Protein AF-A0AAP4Y2R5-F1 (afdb_monomer)

Solvent-accessible surface area (backbone atoms only — not comparable to full-atom values): 4709 Å² total; per-resi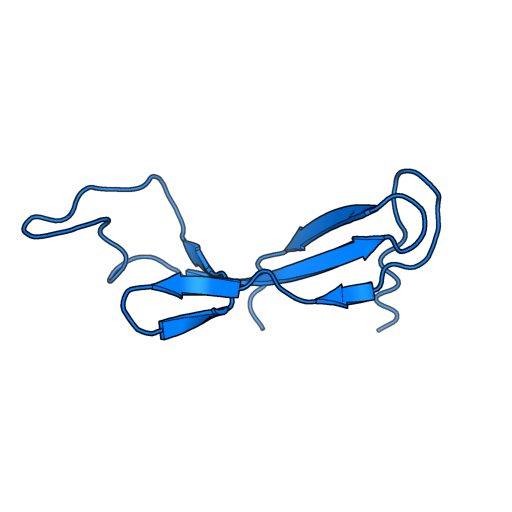due (Å²): 131,90,79,77,51,55,31,95,87,78,69,40,70,37,46,81,47,62,58,78,37,80,54,96,95,41,80,41,77,33,62,46,60,61,79,77,91,39,77,37,97,86,67,66,63,59,58,89,91,43,62,69,29,56,39,43,28,32,35,23,82,87,81,63,53,73,52,76,45,64,57,86,131

Sequence (73 aa):
MIDSHECPRCRKEMDPGYRPDYGYGQVRREEWASGKPQRSFWFGVKTRDLERLPVVTYRCPGCGYLESYARPE

Nearest PDB structures (foldseek):
  6rm3-assembly1_SX0  TM=3.966E-01  e=9.992E+00  Vairimorpha necatrix
  8s9i-assembly1_A  TM=2.558E-01  e=7.928E+00  Tequatrovirus

Structure (mmCIF, N/CA/C/O backbone):
data_AF-A0AAP4Y2R5-F1
#
_entry.id   AF-A0AAP4Y2R5-F1
#
loop_
_atom_site.group_PDB
_atom_site.id
_atom_site.type_symbol
_atom_site.label_atom_id
_atom_site.label_alt_id
_atom_site.label_comp_id
_atom_site.label_asym_id
_atom_site.label_entity_id
_atom_site.label_seq_id
_atom_site.pdbx_PDB_ins_code
_atom_site.Cartn_x
_atom_site.Cartn_y
_atom_site.Cartn_z
_atom_site.occupancy
_atom_site.B_iso_or_equiv
_atom_site.auth_seq_id
_atom_site.auth_comp_id
_atom_site.auth_asym_id
_atom_site.auth_atom_id
_atom_site.pdbx_PDB_model_num
ATOM 1 N N . MET A 1 1 ? 6.091 -10.903 16.072 1.00 41.75 1 MET A N 1
ATOM 2 C CA . MET A 1 1 ? 6.120 -9.426 16.100 1.00 41.75 1 MET A CA 1
ATOM 3 C C . MET A 1 1 ? 4.676 -8.975 16.030 1.00 41.75 1 MET A C 1
ATOM 5 O O . MET A 1 1 ? 3.974 -9.427 15.138 1.00 41.75 1 MET A O 1
ATOM 9 N N . ILE A 1 2 ? 4.199 -8.257 17.046 1.00 42.41 2 ILE A N 1
ATOM 10 C CA . ILE A 1 2 ? 2.794 -7.843 17.152 1.00 42.41 2 ILE A CA 1
ATOM 11 C C . ILE A 1 2 ? 2.641 -6.600 16.279 1.00 42.41 2 ILE A C 1
ATOM 13 O O . ILE A 1 2 ? 2.985 -5.500 16.694 1.00 42.41 2 ILE A O 1
ATOM 17 N N . ASP A 1 3 ? 2.210 -6.808 15.040 1.00 55.56 3 ASP A N 1
ATOM 18 C CA . ASP A 1 3 ? 2.023 -5.769 14.026 1.00 55.56 3 ASP A CA 1
ATOM 19 C C . ASP A 1 3 ? 0.589 -5.213 14.129 1.00 55.56 3 ASP A C 1
ATOM 21 O O . ASP A 1 3 ? -0.158 -5.184 13.151 1.00 55.56 3 ASP A O 1
ATOM 25 N N . SER A 1 4 ? 0.150 -4.850 15.345 1.00 61.53 4 SER A N 1
ATOM 26 C CA . SER A 1 4 ? -1.203 -4.322 15.557 1.00 61.53 4 SER A CA 1
ATOM 27 C C . SER A 1 4 ? -1.286 -2.917 14.955 1.00 61.53 4 SER A C 1
ATOM 29 O O . SER A 1 4 ? -0.983 -1.920 15.615 1.00 61.53 4 SER A O 1
ATOM 31 N N . HIS A 1 5 ? -1.660 -2.842 13.677 1.00 82.50 5 HIS A N 1
ATOM 32 C CA . HIS A 1 5 ? -1.931 -1.589 12.987 1.00 82.50 5 HIS A CA 1
ATOM 33 C C . HIS A 1 5 ? -3.244 -1.041 13.539 1.00 82.50 5 HIS A C 1
ATOM 35 O O . HIS A 1 5 ? -4.335 -1.498 13.203 1.00 82.50 5 HIS A O 1
ATOM 41 N N . GLU A 1 6 ? -3.129 -0.109 14.475 1.00 93.25 6 GLU A N 1
ATOM 42 C CA . GLU A 1 6 ? -4.268 0.519 15.119 1.00 93.25 6 GLU A CA 1
ATOM 43 C C . GLU A 1 6 ? -4.667 1.776 14.341 1.00 93.25 6 GLU A C 1
ATOM 45 O O . GLU A 1 6 ? -3.840 2.635 14.036 1.00 93.25 6 GLU A O 1
ATOM 50 N N . CYS A 1 7 ? -5.951 1.911 14.016 1.00 94.75 7 CYS A N 1
ATOM 51 C CA . CYS A 1 7 ? -6.435 3.031 13.228 1.00 94.75 7 CYS A CA 1
ATOM 52 C C . CYS A 1 7 ? -6.197 4.362 13.962 1.00 94.75 7 CYS A C 1
ATOM 54 O O . CYS A 1 7 ? -6.800 4.582 15.017 1.00 94.75 7 CYS A O 1
ATOM 56 N N . PRO A 1 8 ? -5.478 5.335 13.370 1.00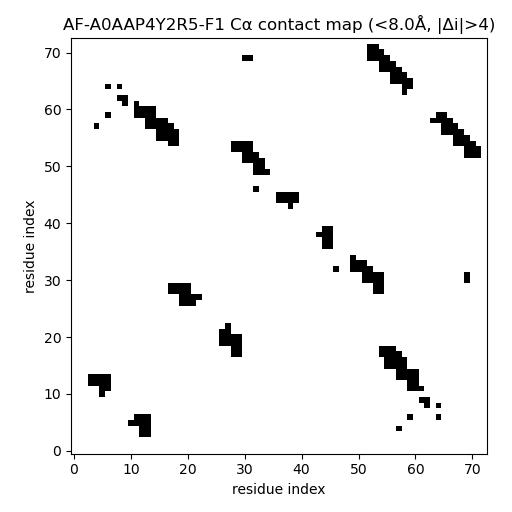 93.56 8 PRO A N 1
ATOM 57 C CA . PRO A 1 8 ? -5.166 6.602 14.039 1.00 93.56 8 PRO A CA 1
ATOM 58 C C . PRO A 1 8 ? -6.406 7.474 14.300 1.00 93.56 8 PRO A C 1
ATOM 60 O O . PRO A 1 8 ? -6.336 8.459 15.028 1.00 93.56 8 PRO A O 1
ATOM 63 N N . ARG A 1 9 ? -7.553 7.131 13.697 1.00 94.25 9 ARG A N 1
ATOM 64 C CA . ARG A 1 9 ? -8.807 7.895 13.783 1.00 94.25 9 ARG A CA 1
ATOM 65 C C . ARG A 1 9 ? -9.766 7.376 14.848 1.00 94.25 9 ARG A C 1
ATOM 67 O O . ARG A 1 9 ? -10.474 8.171 15.451 1.00 94.25 9 ARG A O 1
ATOM 74 N N . CYS A 1 10 ? -9.845 6.061 15.034 1.00 94.69 10 CYS A N 1
ATOM 75 C CA . CYS A 1 10 ? -10.830 5.442 15.932 1.00 94.69 10 CYS A CA 1
ATOM 76 C C . CYS A 1 10 ? -10.242 4.388 16.872 1.00 94.69 10 CYS A C 1
ATOM 78 O O . CYS A 1 10 ? -10.988 3.777 17.631 1.00 94.69 10 CYS A O 1
ATOM 80 N N . ARG A 1 11 ? -8.922 4.184 16.814 1.00 93.44 11 ARG A N 1
ATOM 81 C CA . ARG A 1 11 ? -8.149 3.297 17.682 1.00 93.44 11 ARG A CA 1
ATOM 82 C C . ARG A 1 11 ? -8.544 1.811 17.621 1.00 93.44 11 ARG A C 1
ATOM 84 O O . ARG A 1 11 ? -8.255 1.047 18.532 1.00 93.44 11 ARG A O 1
ATOM 91 N N . LYS A 1 12 ? -9.220 1.387 16.546 1.00 94.25 12 LYS A N 1
ATOM 92 C CA . LYS A 1 12 ? -9.545 -0.026 16.276 1.00 94.25 12 LYS A CA 1
ATOM 93 C C . LYS A 1 12 ? -8.409 -0.720 15.530 1.00 94.25 12 LYS A C 1
ATOM 95 O O . LYS A 1 12 ? -7.794 -0.092 14.669 1.00 94.25 12 LYS A O 1
ATOM 100 N N . GLU A 1 13 ? -8.208 -2.006 15.795 1.00 95.19 13 GLU A N 1
ATOM 101 C CA . GLU A 1 13 ? -7.337 -2.872 14.992 1.00 95.19 13 GLU A CA 1
ATOM 102 C C . GLU A 1 13 ? -7.794 -2.887 13.524 1.00 95.19 13 GLU A C 1
ATOM 104 O O . GLU A 1 13 ? -8.997 -2.853 13.234 1.00 95.19 13 GLU A O 1
ATOM 109 N N . MET A 1 14 ? -6.833 -2.831 12.604 1.00 95.62 14 MET A N 1
ATOM 110 C CA . MET A 1 14 ? -7.079 -2.735 11.169 1.00 95.62 14 MET A CA 1
ATOM 111 C C . MET A 1 14 ? -6.858 -4.075 10.469 1.00 95.62 14 MET A C 1
ATOM 113 O O . MET A 1 14 ? -5.914 -4.801 10.769 1.00 95.62 14 MET A O 1
ATOM 117 N N . ASP A 1 15 ? -7.695 -4.348 9.470 1.00 95.75 15 ASP A N 1
ATOM 118 C CA . ASP A 1 15 ? -7.638 -5.572 8.677 1.00 95.75 15 ASP A CA 1
ATOM 119 C C . ASP A 1 15 ? -6.587 -5.434 7.562 1.00 95.75 15 ASP A C 1
ATOM 121 O O . ASP A 1 15 ? -6.637 -4.450 6.811 1.00 95.75 15 ASP A O 1
ATOM 125 N N . PRO A 1 16 ? -5.656 -6.390 7.397 1.00 93.75 16 PRO A N 1
ATOM 126 C CA . PRO A 1 16 ? -4.716 -6.380 6.283 1.00 93.75 16 PRO A CA 1
ATOM 127 C C . PRO A 1 16 ? -5.418 -6.689 4.955 1.00 93.75 16 PRO A C 1
ATOM 129 O O . PRO A 1 16 ? -6.353 -7.487 4.878 1.00 93.75 16 PRO A O 1
ATOM 132 N N . GLY A 1 17 ? -4.923 -6.09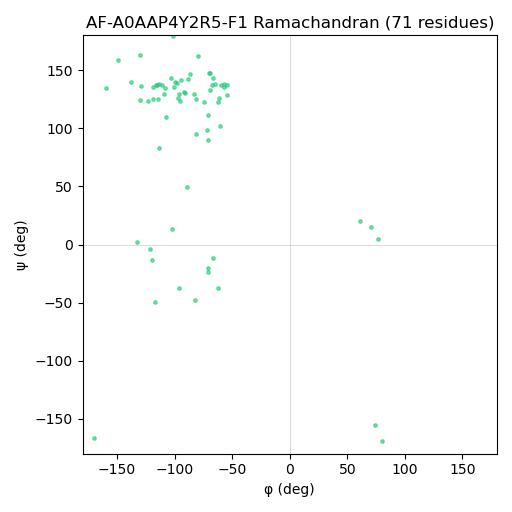2 3.877 1.00 93.81 17 GLY A N 1
ATOM 133 C CA . GLY A 1 17 ? -5.418 -6.291 2.522 1.00 93.81 17 GLY A CA 1
ATOM 134 C C . GLY A 1 17 ? -4.502 -5.660 1.476 1.00 93.81 17 GLY A C 1
ATOM 135 O O . GLY A 1 17 ? -3.362 -5.285 1.750 1.00 93.81 17 GLY A O 1
ATOM 136 N N . TYR A 1 18 ? -4.998 -5.552 0.248 1.00 93.38 18 TYR A N 1
ATOM 137 C CA . TYR A 1 18 ? -4.324 -4.848 -0.840 1.00 93.38 18 TYR A CA 1
ATOM 138 C C . TYR A 1 18 ? -5.362 -4.253 -1.788 1.00 93.38 18 TYR A C 1
ATOM 140 O O . TYR A 1 18 ? -6.513 -4.696 -1.838 1.00 93.38 18 TYR A O 1
ATOM 148 N N . ARG A 1 19 ? -4.951 -3.244 -2.552 1.00 93.56 19 ARG A N 1
ATOM 149 C CA . ARG A 1 19 ? -5.773 -2.673 -3.616 1.00 93.56 19 ARG A CA 1
ATOM 150 C C . ARG A 1 19 ? -5.385 -3.343 -4.937 1.00 93.56 19 ARG A C 1
ATOM 152 O O . ARG A 1 19 ? -4.200 -3.353 -5.273 1.00 93.56 19 ARG A O 1
ATOM 159 N N . PRO A 1 20 ? -6.335 -3.956 -5.661 1.00 93.62 20 PRO A N 1
ATOM 160 C CA . PRO A 1 20 ? -6.040 -4.523 -6.966 1.00 93.62 20 PRO A CA 1
ATOM 161 C C . PRO A 1 20 ? -5.753 -3.405 -7.975 1.00 93.62 20 PRO A C 1
ATOM 163 O O . PRO A 1 20 ? -6.507 -2.436 -8.067 1.00 93.62 20 PRO A O 1
ATOM 166 N N . ASP A 1 21 ? -4.677 -3.570 -8.738 1.00 92.00 21 ASP A N 1
ATOM 167 C CA . ASP A 1 21 ? -4.370 -2.775 -9.923 1.00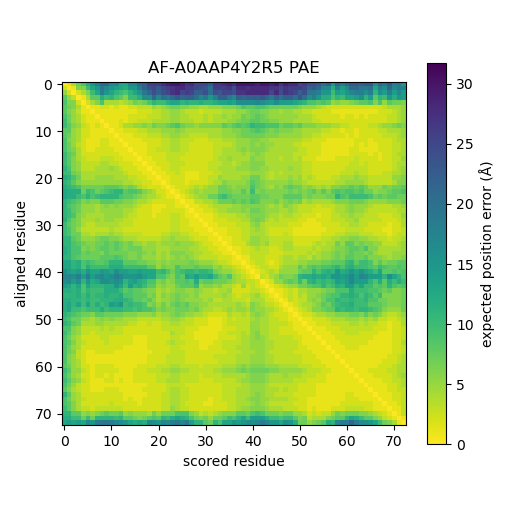 92.00 21 ASP A CA 1
ATOM 168 C C . ASP A 1 21 ? -4.850 -3.523 -11.176 1.00 92.00 21 ASP A C 1
ATOM 170 O O . ASP A 1 21 ? -4.573 -4.716 -11.355 1.00 92.00 21 ASP A O 1
ATOM 174 N N . TYR A 1 22 ? -5.604 -2.831 -12.028 1.00 91.38 22 TYR A N 1
ATOM 175 C CA . TYR A 1 22 ? -6.261 -3.406 -13.200 1.00 91.38 22 TYR A CA 1
ATOM 176 C C . TYR A 1 22 ? -5.554 -2.953 -14.475 1.00 91.38 22 TYR A C 1
ATOM 178 O O . TYR A 1 22 ? -5.650 -1.801 -14.896 1.00 91.38 22 TYR A O 1
ATOM 186 N N . GLY A 1 23 ? -4.873 -3.897 -15.118 1.00 84.69 23 GLY A N 1
ATOM 187 C CA . GLY A 1 23 ? -4.276 -3.733 -16.437 1.00 84.69 23 GLY A CA 1
ATOM 188 C C . GLY A 1 23 ? -5.119 -4.373 -17.538 1.00 84.69 23 GLY A C 1
ATOM 189 O O . GLY A 1 23 ? -6.146 -5.009 -17.295 1.00 84.69 23 GLY A O 1
ATOM 190 N N . TYR A 1 24 ? -4.653 -4.250 -18.781 1.00 84.75 24 TYR A N 1
ATOM 191 C CA . TYR A 1 24 ? -5.290 -4.887 -19.933 1.00 84.75 24 TYR A CA 1
ATOM 192 C C . TYR A 1 24 ? -5.303 -6.419 -19.778 1.00 84.75 24 TYR A C 1
ATOM 194 O O . TYR A 1 24 ? -4.280 -7.081 -19.951 1.00 84.75 24 TYR A O 1
ATOM 202 N N . GLY A 1 25 ? -6.464 -6.970 -19.405 1.00 89.50 25 GLY A N 1
ATOM 203 C CA . GLY A 1 25 ? -6.673 -8.403 -19.176 1.00 89.50 25 GLY A CA 1
ATOM 204 C C . GLY A 1 25 ? -5.987 -8.968 -17.926 1.00 89.50 25 GLY A C 1
ATOM 205 O O . GLY A 1 25 ? -5.829 -10.182 -17.828 1.00 89.50 25 GLY A O 1
ATOM 206 N N . GLN A 1 26 ? -5.536 -8.124 -16.992 1.00 89.75 26 GLN A N 1
ATOM 207 C CA . GLN A 1 26 ? -4.764 -8.561 -15.825 1.00 89.75 26 GLN A CA 1
ATOM 208 C C . GLN A 1 26 ? -5.205 -7.837 -14.555 1.00 89.75 26 GLN A C 1
ATOM 210 O O . GLN A 1 26 ? -5.433 -6.632 -14.570 1.00 89.75 26 GLN A O 1
ATOM 215 N N . VAL A 1 27 ? -5.266 -8.576 -13.448 1.00 92.44 27 VAL A N 1
ATOM 216 C 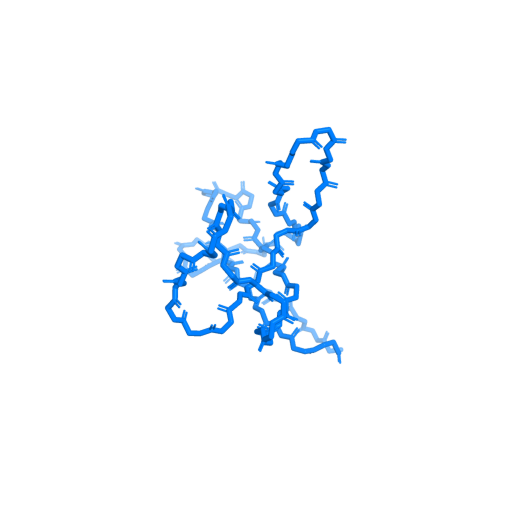CA . VAL A 1 27 ? -5.436 -8.034 -12.095 1.00 92.44 27 VAL A CA 1
ATOM 217 C C . VAL A 1 27 ? -4.164 -8.341 -11.321 1.00 92.44 27 VAL A C 1
ATOM 219 O O . VAL A 1 27 ? -3.725 -9.491 -11.289 1.00 92.44 27 VAL A O 1
ATOM 222 N N . ARG A 1 28 ? -3.539 -7.318 -10.743 1.00 91.19 28 ARG A N 1
ATOM 223 C CA . ARG A 1 28 ? -2.268 -7.429 -10.019 1.00 91.19 28 ARG A CA 1
ATOM 224 C C . ARG A 1 28 ? -2.369 -6.765 -8.649 1.00 91.19 28 ARG A C 1
ATOM 226 O O . ARG A 1 28 ? -3.279 -5.984 -8.393 1.00 91.19 28 ARG A O 1
ATOM 233 N N . ARG A 1 29 ? -1.432 -7.086 -7.756 1.00 90.88 29 ARG A N 1
ATOM 234 C CA . ARG A 1 29 ? -1.220 -6.324 -6.517 1.00 90.88 29 ARG A CA 1
ATOM 235 C C . ARG A 1 29 ? -0.676 -4.939 -6.885 1.00 90.88 29 ARG A C 1
ATOM 237 O O . ARG A 1 29 ? 0.191 -4.860 -7.750 1.00 90.88 29 ARG A O 1
ATOM 244 N N . GLU A 1 30 ? -1.175 -3.884 -6.241 1.00 93.62 30 GLU A N 1
ATOM 245 C CA . GLU A 1 30 ? -0.609 -2.533 -6.362 1.00 93.62 30 GLU A CA 1
ATOM 246 C C . GLU A 1 30 ? 0.879 -2.535 -5.964 1.00 93.62 30 GLU A C 1
ATOM 248 O O . GLU A 1 30 ? 1.277 -3.136 -4.962 1.00 93.62 30 GLU A O 1
ATOM 253 N N . GLU A 1 31 ? 1.705 -1.859 -6.761 1.00 93.62 31 GLU A N 1
ATOM 254 C CA . GLU A 1 31 ? 3.137 -1.692 -6.516 1.00 93.62 31 GLU A CA 1
ATOM 255 C C . GLU A 1 31 ? 3.457 -0.202 -6.360 1.00 93.62 31 GLU A C 1
ATOM 257 O O . GLU A 1 31 ? 3.015 0.636 -7.147 1.00 93.62 31 GLU A O 1
ATOM 262 N N . TRP A 1 32 ? 4.270 0.132 -5.364 1.00 94.06 32 TRP A N 1
ATOM 263 C CA . TRP A 1 32 ? 4.908 1.432 -5.259 1.00 94.06 32 TRP A CA 1
ATOM 264 C C . TRP A 1 32 ? 6.143 1.436 -6.152 1.00 94.06 32 TRP A C 1
ATOM 266 O O . TRP A 1 32 ? 7.004 0.570 -6.011 1.00 94.06 32 TRP A O 1
ATOM 276 N N . ALA A 1 33 ? 6.234 2.406 -7.057 1.00 93.88 33 ALA A N 1
ATOM 277 C CA . ALA A 1 33 ? 7.404 2.614 -7.901 1.00 93.88 33 ALA A CA 1
ATOM 278 C C . ALA A 1 33 ? 8.158 3.867 -7.450 1.00 93.88 33 ALA A C 1
ATOM 280 O O . ALA A 1 33 ? 7.545 4.914 -7.218 1.00 93.88 33 ALA A O 1
ATOM 281 N N . SER A 1 34 ? 9.482 3.776 -7.348 1.00 92.81 34 SER A N 1
ATOM 282 C CA . SER A 1 34 ? 10.302 4.906 -6.918 1.00 92.81 34 SER A CA 1
ATOM 283 C C . SER A 1 34 ? 10.355 6.035 -7.957 1.00 92.81 34 SER A C 1
ATOM 285 O O . SER A 1 34 ? 10.319 5.823 -9.170 1.00 92.81 34 SER A O 1
ATOM 287 N N . GLY A 1 35 ? 10.469 7.275 -7.472 1.00 90.69 35 GLY A N 1
ATOM 288 C CA . GLY A 1 35 ? 10.626 8.461 -8.316 1.00 90.69 35 GLY A CA 1
ATOM 289 C C . GLY A 1 35 ? 9.331 8.990 -8.943 1.00 90.69 35 GLY A C 1
ATOM 290 O O . GLY A 1 35 ? 8.218 8.636 -8.562 1.00 90.69 35 GLY A O 1
ATOM 291 N N . LYS A 1 36 ? 9.481 9.927 -9.888 1.00 89.88 36 LYS A N 1
ATOM 292 C CA . LYS A 1 36 ? 8.349 10.522 -10.616 1.00 89.88 36 LYS A CA 1
ATOM 293 C C . LYS A 1 36 ? 8.028 9.690 -11.864 1.00 89.88 36 LYS A C 1
ATOM 295 O O . LYS A 1 36 ? 8.966 9.272 -12.545 1.00 89.88 36 LYS A O 1
ATOM 300 N N . PRO A 1 37 ? 6.744 9.526 -12.232 1.00 89.06 37 PRO A N 1
ATOM 301 C CA . PRO A 1 37 ? 6.361 8.857 -13.470 1.00 89.06 37 PRO A CA 1
ATOM 302 C C . PRO A 1 37 ? 7.037 9.490 -14.689 1.00 89.06 37 PRO A C 1
ATOM 304 O O . PRO A 1 37 ? 6.956 10.702 -14.898 1.00 89.06 37 PRO A O 1
ATOM 307 N N . GLN A 1 38 ? 7.674 8.666 -15.519 1.00 89.06 38 GLN A N 1
ATOM 308 C CA . GLN A 1 38 ? 8.233 9.084 -16.804 1.00 89.06 38 GLN A CA 1
ATOM 309 C C . GLN A 1 38 ? 7.428 8.457 -17.938 1.00 89.06 38 GLN A C 1
ATOM 311 O O . GLN A 1 38 ? 7.088 7.278 -17.874 1.00 89.06 38 GLN A O 1
ATOM 316 N N . ARG A 1 39 ? 7.125 9.216 -18.995 1.00 87.00 39 ARG A N 1
ATOM 317 C CA . ARG A 1 39 ? 6.503 8.643 -20.198 1.00 87.00 39 ARG A CA 1
ATOM 318 C C . ARG A 1 39 ? 7.461 7.659 -20.862 1.00 87.00 39 ARG A C 1
ATOM 320 O O . ARG A 1 39 ? 8.654 7.933 -20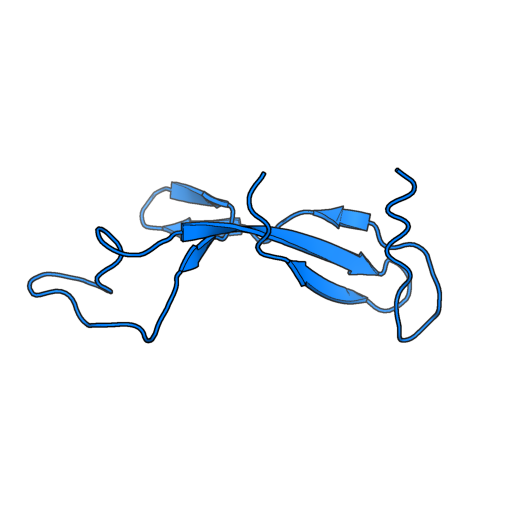.975 1.00 87.00 39 ARG A O 1
ATOM 327 N N . SER A 1 40 ? 6.937 6.524 -21.308 1.00 84.81 40 SER A N 1
ATOM 328 C CA . SER A 1 40 ? 7.698 5.614 -22.158 1.00 84.81 40 SER A CA 1
ATOM 329 C C . SER A 1 40 ? 7.696 6.113 -23.612 1.00 84.81 40 SER A C 1
ATOM 331 O O . SER A 1 40 ? 6.877 6.947 -23.998 1.00 84.81 40 SER A O 1
ATOM 333 N N . PHE A 1 41 ? 8.628 5.602 -24.419 1.00 82.81 41 PHE A N 1
ATOM 334 C CA . PHE A 1 41 ? 8.773 5.996 -25.824 1.00 82.81 41 PHE A CA 1
ATOM 335 C C . PHE A 1 41 ? 7.634 5.479 -26.725 1.00 82.81 41 PHE A C 1
ATOM 337 O O . PHE A 1 41 ? 7.372 6.069 -27.765 1.00 82.81 41 PHE A O 1
ATOM 344 N N . TRP A 1 42 ? 6.953 4.398 -26.330 1.00 76.19 42 TRP A N 1
ATOM 345 C CA . TRP A 1 42 ? 5.925 3.741 -27.151 1.00 76.19 42 TRP A CA 1
ATOM 346 C C . TRP A 1 42 ? 4.532 3.783 -26.508 1.00 76.19 42 TRP A C 1
ATOM 348 O O . TRP A 1 42 ? 3.569 4.175 -27.161 1.00 76.19 42 TRP A O 1
ATOM 358 N N . PHE A 1 43 ? 4.400 3.399 -25.231 1.00 81.19 43 PHE A N 1
ATOM 359 C CA . PHE A 1 43 ? 3.107 3.363 -24.536 1.00 81.19 43 PHE A CA 1
ATOM 360 C C . PHE A 1 43 ? 3.230 3.383 -23.001 1.00 81.19 43 PHE A C 1
ATOM 362 O O . PHE A 1 43 ? 4.020 2.637 -22.417 1.00 81.19 43 PHE A O 1
ATOM 369 N N . GLY A 1 44 ? 2.415 4.200 -22.331 1.00 83.00 44 GLY A N 1
ATOM 370 C CA . GLY A 1 44 ? 2.306 4.216 -20.868 1.00 83.00 44 GLY A CA 1
ATOM 371 C C . GLY A 1 44 ? 3.486 4.859 -20.125 1.00 83.00 44 GLY A C 1
ATOM 372 O O . GLY A 1 44 ? 4.184 5.736 -20.641 1.00 83.00 44 GLY A O 1
ATOM 373 N N . VAL A 1 45 ? 3.674 4.442 -18.871 1.00 85.44 45 VAL A N 1
ATOM 374 C CA . VAL A 1 45 ? 4.716 4.936 -17.958 1.00 85.44 45 VAL A CA 1
ATOM 375 C C . VAL A 1 45 ? 5.904 3.974 -17.966 1.00 85.44 45 VAL A C 1
ATOM 377 O O . VAL A 1 45 ? 5.733 2.756 -17.974 1.00 85.44 45 VAL A O 1
ATOM 380 N N . LYS A 1 46 ? 7.126 4.508 -17.962 1.00 84.38 46 LYS A N 1
ATOM 381 C CA . LYS A 1 46 ? 8.355 3.726 -17.850 1.00 84.38 46 LYS A CA 1
ATOM 382 C C . LYS A 1 46 ? 8.481 3.176 -16.425 1.00 84.38 46 LYS A C 1
ATOM 384 O O . LYS A 1 46 ? 8.722 3.937 -15.497 1.00 84.38 46 LYS A O 1
ATOM 389 N N . THR A 1 47 ? 8.354 1.859 -16.271 1.00 84.44 47 THR A N 1
ATOM 390 C CA . THR A 1 47 ? 8.428 1.169 -14.965 1.00 84.44 47 THR A CA 1
ATOM 391 C C . THR A 1 47 ? 9.560 0.146 -14.861 1.00 84.44 47 THR A C 1
ATOM 393 O O . THR A 1 47 ? 9.880 -0.299 -13.765 1.00 84.44 47 THR A O 1
ATOM 396 N N . ARG A 1 48 ? 10.186 -0.232 -15.985 1.00 80.94 48 ARG A N 1
ATOM 397 C CA . ARG A 1 48 ? 11.118 -1.371 -16.058 1.00 80.94 48 ARG A CA 1
ATOM 398 C C . ARG A 1 48 ? 12.374 -1.216 -15.194 1.00 80.94 48 ARG A C 1
ATOM 400 O O . ARG A 1 48 ? 12.834 -2.200 -14.634 1.00 80.94 48 ARG A O 1
ATOM 407 N N . ASP A 1 49 ? 12.912 -0.002 -15.115 1.00 86.69 49 ASP A N 1
ATOM 408 C CA . ASP A 1 49 ? 14.167 0.283 -14.407 1.00 86.69 49 ASP A CA 1
ATOM 409 C C . ASP A 1 49 ? 13.913 0.922 -13.024 1.00 86.69 49 ASP A C 1
ATOM 411 O O . ASP A 1 49 ? 14.825 1.493 -12.433 1.00 86.69 49 ASP A O 1
ATOM 415 N N . LEU A 1 50 ? 12.665 0.888 -12.535 1.00 89.31 50 LEU A N 1
ATOM 416 C CA . LEU A 1 50 ? 12.302 1.424 -11.226 1.00 89.31 50 LEU A CA 1
ATOM 417 C C . LEU A 1 50 ? 12.335 0.318 -10.177 1.00 89.31 50 LEU A C 1
ATOM 419 O O . LEU A 1 50 ? 11.895 -0.807 -10.428 1.00 89.31 50 LEU A O 1
ATOM 423 N N . GLU A 1 51 ? 12.800 0.673 -8.983 1.00 92.31 51 GLU A N 1
ATOM 424 C CA . GLU A 1 51 ? 12.529 -0.132 -7.799 1.00 92.31 51 GLU A CA 1
ATOM 425 C C . GLU A 1 51 ? 11.016 -0.173 -7.591 1.00 92.31 51 GLU A C 1
ATOM 427 O O . GLU A 1 51 ? 10.350 0.869 -7.574 1.00 92.31 51 GLU A O 1
ATOM 432 N N . ARG A 1 52 ? 10.485 -1.391 -7.486 1.00 92.56 52 ARG A N 1
ATOM 433 C CA . ARG A 1 52 ? 9.068 -1.642 -7.261 1.00 92.56 52 ARG A CA 1
ATOM 434 C C . ARG A 1 52 ? 8.915 -2.476 -6.011 1.00 92.56 52 ARG A C 1
ATOM 436 O O . ARG A 1 52 ? 9.490 -3.557 -5.915 1.00 92.56 52 ARG A O 1
ATOM 443 N N . LEU A 1 53 ? 8.140 -1.951 -5.076 1.00 94.62 53 LEU A N 1
ATOM 444 C CA . LEU A 1 53 ? 7.816 -2.624 -3.833 1.00 94.62 53 LEU A CA 1
ATOM 445 C C . LEU A 1 53 ? 6.321 -2.905 -3.802 1.00 94.62 53 LEU A C 1
ATOM 447 O O . LEU A 1 53 ? 5.522 -2.039 -4.168 1.00 94.62 53 LEU A O 1
ATOM 451 N N . PRO A 1 54 ? 5.911 -4.091 -3.357 1.00 93.38 54 PRO A N 1
ATOM 452 C CA . PRO A 1 54 ? 4.501 -4.361 -3.202 1.00 93.38 54 PRO A CA 1
ATOM 453 C C . PRO A 1 54 ? 3.862 -3.516 -2.113 1.00 93.38 54 PRO A C 1
ATOM 455 O O . PRO A 1 54 ? 4.456 -3.284 -1.061 1.00 93.38 54 PRO A O 1
ATOM 458 N N . VAL A 1 55 ? 2.619 -3.106 -2.351 1.00 95.31 55 VAL A N 1
ATOM 459 C CA . VAL A 1 55 ? 1.845 -2.346 -1.375 1.00 95.31 55 VAL A CA 1
ATOM 460 C C . VAL A 1 55 ? 0.924 -3.275 -0.595 1.00 95.31 55 VAL A C 1
ATOM 462 O O . VAL A 1 55 ? 0.115 -4.008 -1.168 1.00 95.31 55 VAL A O 1
ATOM 465 N N . VAL A 1 56 ? 1.025 -3.206 0.730 1.00 94.19 56 VAL A N 1
ATOM 466 C CA . VAL A 1 56 ? 0.026 -3.739 1.663 1.00 94.19 56 VAL A CA 1
ATOM 467 C C . VAL A 1 56 ? -0.820 -2.573 2.155 1.00 94.19 56 VAL A C 1
ATOM 469 O O . VAL A 1 56 ? -0.281 -1.525 2.506 1.00 94.19 56 VAL A O 1
ATOM 472 N N . THR A 1 57 ? -2.137 -2.749 2.192 1.00 95.44 57 THR A N 1
ATOM 473 C CA . THR A 1 57 ? -3.080 -1.749 2.695 1.00 95.44 57 THR A CA 1
ATOM 474 C C . THR A 1 57 ? -3.840 -2.311 3.883 1.00 95.44 57 THR A C 1
ATOM 476 O O . THR A 1 57 ? -4.509 -3.331 3.765 1.00 95.44 57 THR A O 1
ATOM 479 N N . TYR A 1 58 ? -3.808 -1.608 5.005 1.00 95.25 58 TYR A N 1
ATOM 480 C CA . TYR A 1 58 ? -4.640 -1.887 6.163 1.00 95.25 58 TYR A CA 1
ATOM 481 C C . TYR A 1 58 ? -5.923 -1.072 6.066 1.00 95.25 58 TYR A C 1
ATOM 483 O O . TYR A 1 58 ? -5.879 0.138 5.826 1.00 95.25 58 TYR A O 1
ATOM 491 N N . ARG A 1 59 ? -7.075 -1.713 6.269 1.00 96.62 59 ARG A N 1
ATOM 492 C CA . ARG A 1 59 ? -8.386 -1.060 6.308 1.00 96.62 59 ARG A CA 1
ATOM 493 C C . ARG A 1 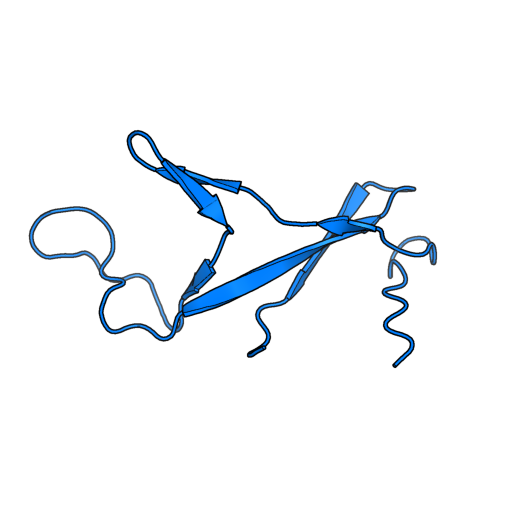59 ? -8.934 -1.066 7.722 1.00 96.62 59 ARG A C 1
ATOM 495 O O . ARG A 1 59 ? -9.066 -2.107 8.348 1.00 96.62 59 ARG A O 1
ATOM 502 N N . CYS A 1 60 ? -9.368 0.092 8.198 1.00 96.94 60 CYS A N 1
ATOM 503 C CA . CYS A 1 60 ? -10.121 0.161 9.437 1.00 96.94 60 CYS A CA 1
ATOM 504 C C . CYS A 1 60 ? -11.562 -0.349 9.231 1.00 96.94 60 CYS A C 1
ATOM 506 O O . CYS A 1 60 ? -12.304 0.256 8.446 1.00 96.94 60 CYS A O 1
ATOM 508 N N . PRO A 1 61 ? -12.025 -1.369 9.980 1.00 96.25 61 PRO A N 1
ATOM 509 C CA . PRO A 1 61 ? -13.402 -1.854 9.878 1.00 96.25 61 PRO A CA 1
ATOM 510 C C . PRO A 1 61 ? -14.432 -0.871 10.452 1.00 96.25 61 PRO A C 1
ATOM 512 O O . PRO A 1 61 ? -15.607 -0.942 10.107 1.00 96.25 61 PRO A O 1
ATOM 515 N N . GLY A 1 62 ? -14.013 0.058 11.320 1.00 96.69 62 GLY A N 1
ATOM 516 C CA . GLY A 1 62 ? -14.908 1.020 11.966 1.00 96.69 62 GLY A CA 1
ATOM 517 C C . GLY A 1 62 ? -15.245 2.243 11.118 1.00 96.69 62 GLY A C 1
ATOM 518 O O . GLY A 1 62 ? -16.408 2.619 11.038 1.00 96.69 62 GLY A O 1
ATOM 519 N N . CYS A 1 63 ? -14.237 2.884 10.522 1.00 97.12 63 CYS A N 1
ATOM 520 C CA . CYS A 1 63 ? -14.418 4.142 9.786 1.00 97.12 63 CYS A CA 1
ATOM 521 C C . CYS A 1 63 ? -13.982 4.078 8.317 1.00 97.12 63 CYS A C 1
ATOM 523 O O . CYS A 1 63 ? -14.134 5.063 7.601 1.00 97.12 63 CYS A O 1
ATOM 525 N N . GLY A 1 64 ? -13.418 2.954 7.864 1.00 96.19 64 GLY A N 1
ATOM 526 C CA . GLY A 1 64 ? -12.966 2.779 6.484 1.00 96.19 64 GLY A CA 1
ATOM 527 C C . GLY A 1 64 ? -11.641 3.464 6.135 1.00 96.19 64 GLY A C 1
ATOM 528 O O . GLY A 1 64 ? -11.252 3.421 4.973 1.00 96.19 64 GLY A O 1
ATOM 529 N N . TYR A 1 65 ? -10.940 4.074 7.101 1.00 96.44 65 TYR A N 1
ATOM 530 C CA . TYR A 1 65 ? -9.599 4.631 6.880 1.00 96.44 65 TYR A CA 1
ATOM 531 C C . TYR A 1 65 ? -8.653 3.569 6.307 1.00 96.44 65 TYR A C 1
ATOM 533 O O . TYR A 1 65 ? -8.661 2.429 6.777 1.00 96.44 65 TYR A O 1
ATOM 541 N N . LEU A 1 66 ? -7.852 3.958 5.316 1.00 95.94 66 LEU A N 1
ATOM 542 C CA . LEU A 1 66 ? -6.859 3.100 4.680 1.00 95.94 66 LEU A CA 1
ATOM 543 C C . LEU A 1 66 ? -5.458 3.616 4.986 1.00 95.94 66 LEU A C 1
ATOM 545 O O . LEU A 1 66 ? -5.209 4.817 4.895 1.00 95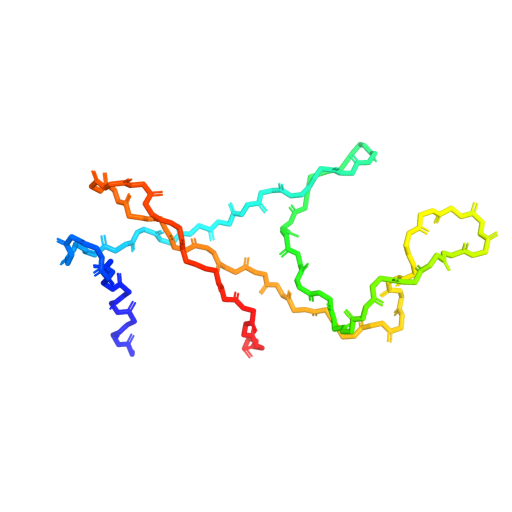.94 66 LEU A O 1
ATOM 549 N N . GLU A 1 67 ? -4.550 2.697 5.284 1.00 94.94 67 GLU A N 1
ATOM 550 C CA . GLU A 1 67 ? -3.131 2.985 5.460 1.00 94.94 67 GLU A CA 1
ATOM 551 C C . GLU A 1 67 ? -2.297 2.009 4.635 1.00 94.94 67 GLU A C 1
ATOM 553 O O . GLU A 1 67 ? -2.458 0.798 4.764 1.00 94.94 67 GLU A O 1
ATOM 558 N N . SER A 1 68 ? -1.430 2.530 3.770 1.00 94.81 68 SER A N 1
ATOM 559 C CA . SER A 1 68 ? -0.680 1.725 2.804 1.00 94.81 68 SER A CA 1
ATOM 560 C C . SER A 1 68 ? 0.820 1.794 3.061 1.00 94.81 68 SER A C 1
ATOM 562 O O . SER A 1 68 ? 1.366 2.874 3.276 1.00 94.81 68 SER A O 1
ATOM 564 N N . TYR A 1 69 ? 1.490 0.648 2.965 1.00 93.56 69 TYR A N 1
ATOM 565 C CA . TYR A 1 69 ? 2.925 0.505 3.180 1.00 93.56 69 TYR A CA 1
ATOM 566 C C . TYR A 1 69 ? 3.580 -0.237 2.019 1.00 93.56 69 TYR A C 1
ATOM 568 O O . TYR A 1 69 ? 3.076 -1.267 1.577 1.00 93.56 69 TYR A O 1
ATOM 576 N N . ALA A 1 70 ? 4.733 0.264 1.579 1.00 94.75 70 ALA A N 1
ATOM 577 C CA . ALA A 1 70 ? 5.606 -0.378 0.604 1.00 94.75 70 ALA A CA 1
ATOM 578 C C . ALA A 1 70 ? 6.918 -0.765 1.299 1.00 94.75 70 ALA A C 1
ATOM 580 O O . ALA A 1 70 ? 7.874 0.009 1.305 1.00 94.75 70 ALA A O 1
ATOM 581 N N . ARG A 1 71 ? 6.928 -1.913 1.985 1.00 87.31 71 ARG A N 1
ATOM 582 C CA . ARG A 1 71 ? 8.109 -2.417 2.706 1.00 87.31 71 ARG A CA 1
ATOM 583 C C . ARG A 1 71 ? 8.798 -3.491 1.851 1.00 87.31 71 ARG A C 1
ATOM 585 O O . ARG A 1 71 ? 8.082 -4.278 1.231 1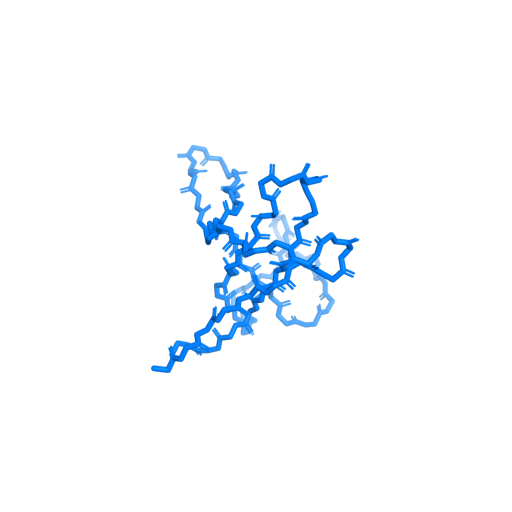.00 87.31 71 ARG A O 1
ATOM 592 N N . PRO A 1 72 ? 10.141 -3.534 1.795 1.00 74.88 72 PRO A N 1
ATOM 593 C CA . PRO A 1 72 ? 10.833 -4.726 1.320 1.00 74.88 72 PRO A CA 1
ATOM 594 C C . PRO A 1 72 ? 10.450 -5.903 2.226 1.00 74.88 72 PRO A C 1
ATOM 596 O O . PRO A 1 72 ? 10.313 -5.719 3.438 1.00 74.88 72 PRO A O 1
ATOM 599 N N . GLU A 1 73 ? 10.187 -7.054 1.609 1.00 59.97 73 GLU A N 1
ATOM 600 C CA . GLU A 1 73 ? 9.736 -8.273 2.297 1.00 59.97 73 GLU A CA 1
ATOM 601 C C . GLU A 1 73 ? 10.789 -8.813 3.279 1.00 59.97 73 GLU A C 1
ATOM 603 O O . GLU A 1 73 ? 12.000 -8.716 2.967 1.00 59.97 73 GLU A O 1
#

Mean predicted aligned error: 5.33 Å

Radius of gyration: 15.35 Å; Cα contacts (8 Å, |Δi|>4): 119; chains: 1; bounding box: 29×20×45 Å

Foldseek 3Di:
DPPQPADPPPRHGWDKDFDWDDDDVDTDGDKDWDDDWDADPPDDTDRPPTDIFGKMWTADPPPGDIDIDRDDD

pLDDT: mean 88.51, std 11.22, range [41.75, 97.12]

Secondary structure (DSSP, 8-state):
-----B-TTT-PBPEEE-PEEEETTEEEE-EEESSS--B-SSSSB--TTS-EEEEEEEE-TTT--EEEEE---